Protein AF-X1B9Z6-F1 (afdb_monomer)

Solvent-accessible surface area (backbone atoms only — not comparable to full-atom values): 4976 Å² total; per-residue (Å²): 134,76,73,89,70,37,75,66,57,54,50,53,51,51,56,56,56,70,68,53,66,64,65,62,56,52,51,39,48,73,72,67,48,51,72,69,53,44,42,63,71,48,52,48,64,69,45,47,65,61,52,53,52,51,52,52,53,54,48,53,53,56,49,49,65,57,48,52,56,62,54,57,76,66,59,78,72,85,63,72,76,131

InterPro domains:
  IPR000515 ABC transporter type 1, transmembrane domain MetI-like [PF00528] (3-76)
  IPR000515 ABC transporter type 1, transmembrane domain MetI-like [PS50928] (1-82)
  IPR000515 ABC transporter type 1, transmembrane domain MetI-like [cd06261] (1-75)
  IPR035906 MetI-like superfamily [G3DSA:1.10.3720.10] (1-82)
  IPR035906 MetI-like superfamily [SSF161098] (5-82)

Foldseek 3Di:
DPPPDDPVLVVQLVVQLVPDDCVLVVVCVVVVDDPVRCCVPPSVVSCVVVVVVVVVVVVVVVVCVVVVVVVVVPPPPVPPDD

Mean predicted aligned error: 9.35 Å

Organism: NCBI:txid412755

Nearest PDB structures (foldseek):
  8y5f-assembly1_C  TM=8.416E-01  e=2.711E-01  Escherichia coli

Structure (mmCIF, N/CA/C/O backbone):
data_AF-X1B9Z6-F1
#
_entry.id   AF-X1B9Z6-F1
#
loop_
_atom_site.group_PDB
_atom_site.id
_atom_site.type_symbol
_atom_site.label_atom_id
_atom_site.label_alt_id
_atom_site.label_comp_id
_atom_site.label_asym_id
_atom_site.label_entity_id
_atom_site.label_seq_id
_atom_site.pdbx_PDB_ins_code
_atom_site.Cartn_x
_atom_site.Cartn_y
_atom_site.Cartn_z
_atom_site.occupancy
_atom_site.B_iso_or_equiv
_atom_site.auth_seq_id
_atom_site.auth_comp_id
_atom_site.auth_asym_id
_atom_site.auth_atom_id
_atom_site.pdbx_PDB_model_num
ATOM 1 N N . MET A 1 1 ? 15.140 7.952 -9.804 1.00 47.91 1 MET A N 1
ATOM 2 C CA . MET A 1 1 ? 14.173 6.849 -9.613 1.00 47.91 1 MET A CA 1
ATOM 3 C C . MET A 1 1 ? 12.731 7.380 -9.654 1.00 47.91 1 MET A C 1
ATOM 5 O O . MET A 1 1 ? 12.124 7.499 -8.598 1.00 47.91 1 MET A O 1
ATOM 9 N N . PRO A 1 2 ? 12.167 7.744 -10.824 1.00 50.28 2 PRO A N 1
ATOM 10 C CA . PRO A 1 2 ? 10.774 8.207 -10.934 1.00 50.28 2 PRO A CA 1
ATOM 11 C C . PRO A 1 2 ? 9.756 7.064 -11.129 1.00 50.28 2 PRO A C 1
ATOM 13 O O . PRO A 1 2 ? 8.558 7.288 -11.018 1.00 50.28 2 PRO A O 1
ATOM 16 N N . PHE A 1 3 ? 10.208 5.834 -11.398 1.00 57.31 3 PHE A N 1
ATOM 17 C CA . PHE A 1 3 ? 9.336 4.722 -11.807 1.00 57.31 3 PHE A CA 1
ATOM 18 C C . PHE A 1 3 ? 8.627 3.971 -10.668 1.00 57.31 3 PHE A C 1
ATOM 20 O O . PHE A 1 3 ? 7.773 3.133 -10.933 1.00 57.31 3 PHE A O 1
ATOM 27 N N . LEU A 1 4 ? 8.921 4.284 -9.400 1.00 54.03 4 LEU A N 1
ATOM 28 C CA . LEU A 1 4 ? 8.277 3.636 -8.246 1.00 54.03 4 LEU A CA 1
ATOM 29 C C . LEU A 1 4 ? 6.783 3.980 -8.110 1.00 54.03 4 LEU A C 1
ATOM 31 O O . LEU A 1 4 ? 6.034 3.212 -7.515 1.00 54.03 4 LEU A O 1
ATOM 35 N N . ILE A 1 5 ? 6.344 5.112 -8.671 1.00 61.41 5 ILE A N 1
ATOM 36 C CA . ILE A 1 5 ? 4.946 5.561 -8.660 1.00 61.41 5 ILE A CA 1
ATOM 37 C C . ILE A 1 5 ? 4.525 5.807 -10.112 1.00 61.41 5 ILE A C 1
ATOM 39 O O . ILE A 1 5 ? 4.452 6.940 -10.579 1.00 61.41 5 ILE A O 1
ATOM 43 N N . SER A 1 6 ? 4.297 4.731 -10.867 1.00 72.31 6 SER A N 1
ATOM 44 C CA . SER A 1 6 ? 3.669 4.836 -12.186 1.00 72.31 6 SER A CA 1
ATOM 45 C C . SER A 1 6 ? 2.152 5.007 -12.028 1.00 72.31 6 SER A C 1
ATOM 47 O O . SER A 1 6 ? 1.550 4.468 -11.094 1.00 72.31 6 SER A O 1
ATOM 49 N N . GLY A 1 7 ? 1.498 5.731 -12.945 1.00 81.06 7 GLY A N 1
ATOM 50 C CA . GLY A 1 7 ? 0.032 5.877 -12.931 1.00 81.06 7 GLY A CA 1
ATOM 51 C C . GLY A 1 7 ? -0.700 4.526 -12.947 1.00 81.06 7 GLY A C 1
ATOM 52 O O . GLY A 1 7 ? -1.747 4.373 -12.320 1.00 81.06 7 GLY A O 1
ATOM 53 N N . PHE A 1 8 ? -0.092 3.517 -13.575 1.00 83.81 8 PHE A N 1
ATOM 54 C CA . PHE A 1 8 ? -0.559 2.133 -13.561 1.00 83.81 8 PHE A CA 1
ATOM 55 C C . PHE A 1 8 ? -0.510 1.499 -12.163 1.00 83.81 8 PHE A C 1
ATOM 57 O O . PHE A 1 8 ? -1.487 0.884 -11.740 1.00 83.81 8 PHE A O 1
ATOM 64 N N . GLY A 1 9 ? 0.585 1.687 -11.418 1.00 84.69 9 GLY A N 1
ATOM 65 C CA . GLY A 1 9 ? 0.717 1.171 -10.053 1.00 84.69 9 GLY A CA 1
ATOM 66 C C . GLY A 1 9 ? -0.335 1.750 -9.105 1.00 84.69 9 GLY A C 1
ATOM 67 O O . GLY A 1 9 ? -0.962 1.007 -8.349 1.00 84.69 9 GLY A O 1
ATOM 68 N N . VAL A 1 10 ? -0.597 3.059 -9.201 1.00 87.69 10 VAL A N 1
ATOM 69 C CA . VAL A 1 10 ? -1.65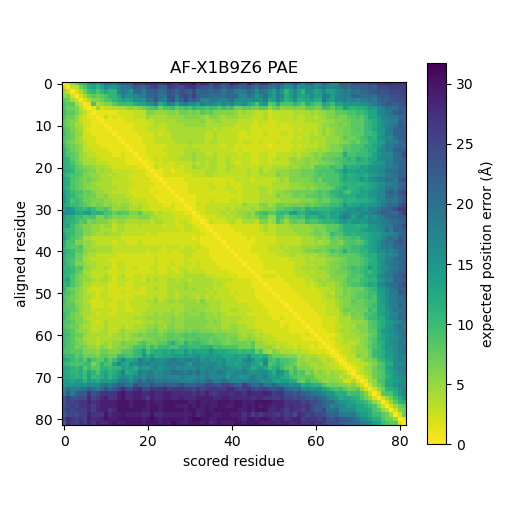3 3.731 -8.419 1.00 87.69 10 VAL A CA 1
ATOM 70 C C . VAL A 1 10 ? -3.037 3.203 -8.795 1.00 87.69 10 VAL A C 1
ATOM 72 O O . VAL A 1 10 ? -3.846 2.914 -7.911 1.00 87.69 10 VAL A O 1
ATOM 75 N N . PHE A 1 11 ? -3.311 3.044 -10.092 1.00 89.25 11 PHE A N 1
ATOM 76 C CA . PHE A 1 11 ? -4.576 2.490 -10.566 1.00 89.25 11 PHE A CA 1
ATOM 77 C C . PHE A 1 11 ? -4.804 1.067 -10.042 1.00 89.25 11 PHE A C 1
ATOM 79 O O . PHE A 1 11 ? -5.853 0.804 -9.457 1.00 89.25 11 PHE A O 1
ATOM 86 N N . LEU A 1 12 ? -3.821 0.174 -10.185 1.00 89.00 12 LEU A N 1
ATOM 87 C CA . LEU A 1 12 ? -3.923 -1.206 -9.706 1.00 89.00 12 LEU A CA 1
ATOM 88 C C . LEU A 1 12 ? -4.120 -1.290 -8.191 1.00 89.00 12 LEU A C 1
ATOM 90 O O . LEU A 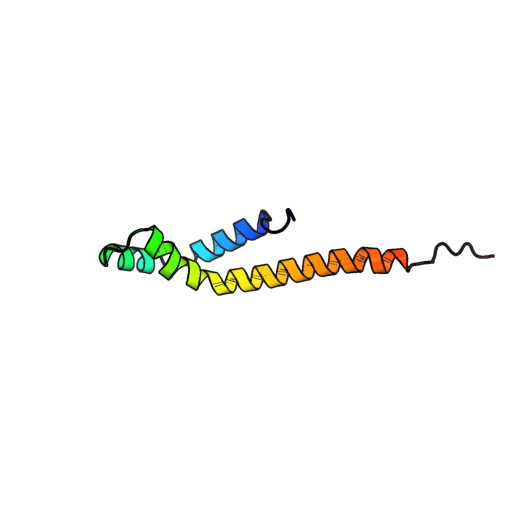1 12 ? -4.994 -2.026 -7.734 1.00 89.00 12 LEU A O 1
ATOM 94 N N . LEU A 1 13 ? -3.357 -0.517 -7.410 1.00 90.38 13 LEU A N 1
ATOM 95 C CA . LEU A 1 13 ? -3.527 -0.463 -5.955 1.00 90.38 13 LEU A CA 1
ATOM 96 C C . LEU A 1 13 ? -4.926 0.009 -5.572 1.00 90.38 13 LEU A C 1
ATOM 98 O O . LEU A 1 13 ? -5.563 -0.596 -4.712 1.00 90.38 13 LEU A O 1
ATOM 102 N N . ARG A 1 14 ? -5.433 1.052 -6.238 1.00 91.19 14 ARG A N 1
ATOM 103 C CA . ARG A 1 14 ? -6.788 1.554 -5.999 1.00 91.19 14 ARG A CA 1
ATOM 104 C C . ARG A 1 14 ? -7.842 0.496 -6.323 1.00 91.19 14 ARG A C 1
ATOM 106 O O . ARG A 1 14 ? -8.768 0.333 -5.537 1.00 91.19 14 ARG A O 1
ATOM 113 N N . GLN A 1 15 ? -7.709 -0.210 -7.447 1.00 91.62 15 GLN A N 1
ATOM 114 C CA . GLN A 1 15 ? -8.643 -1.279 -7.824 1.00 91.62 15 GLN A CA 1
ATOM 115 C C . GLN A 1 15 ? -8.627 -2.426 -6.813 1.00 91.62 15 GLN A C 1
ATOM 117 O O . GLN A 1 15 ? -9.682 -2.919 -6.428 1.00 91.62 15 GLN A O 1
ATOM 122 N N . PHE A 1 16 ? -7.446 -2.810 -6.328 1.00 92.62 16 PHE A N 1
ATOM 123 C CA . PHE A 1 16 ? -7.324 -3.856 -5.319 1.00 92.62 16 PHE A CA 1
ATOM 124 C C . PHE A 1 16 ? -7.960 -3.445 -3.985 1.00 92.62 16 PHE A C 1
ATOM 126 O O . PHE A 1 16 ? -8.727 -4.211 -3.408 1.00 92.62 16 PHE A O 1
ATOM 133 N N . ILE A 1 17 ? -7.679 -2.224 -3.514 1.00 91.69 17 ILE A N 1
ATOM 134 C CA . ILE A 1 17 ? -8.258 -1.692 -2.271 1.00 91.69 17 ILE A CA 1
ATOM 135 C C . ILE A 1 17 ? -9.783 -1.593 -2.379 1.00 91.69 17 ILE A C 1
ATOM 137 O O . ILE A 1 17 ? -10.471 -1.895 -1.413 1.00 91.69 17 ILE A O 1
ATOM 141 N N . TYR A 1 18 ? -10.318 -1.239 -3.550 1.00 92.69 18 TYR A N 1
ATOM 142 C CA . TYR A 1 18 ? -11.764 -1.185 -3.787 1.00 92.69 18 TYR A CA 1
ATOM 143 C C . TYR A 1 18 ? -12.452 -2.559 -3.693 1.00 92.69 18 TYR A C 1
ATOM 145 O O . TYR A 1 18 ? -13.656 -2.632 -3.477 1.00 92.69 18 TYR A O 1
ATOM 153 N N . GLY A 1 19 ? -11.698 -3.652 -3.840 1.00 91.31 19 GLY A N 1
ATOM 154 C CA . GLY A 1 19 ? -12.195 -5.012 -3.627 1.00 91.31 19 GLY A CA 1
ATOM 155 C C . GLY A 1 19 ? -12.225 -5.452 -2.159 1.00 91.31 19 GLY A C 1
ATOM 156 O O . GLY A 1 19 ? -12.740 -6.531 -1.866 1.00 91.31 19 GLY A O 1
ATOM 157 N N . ILE A 1 20 ? -11.667 -4.663 -1.233 1.00 91.50 20 ILE A N 1
ATOM 158 C CA . ILE A 1 20 ? -11.701 -4.968 0.201 1.00 91.50 20 ILE A CA 1
ATOM 159 C C . ILE A 1 20 ? -13.116 -4.668 0.727 1.00 91.50 20 ILE A C 1
ATOM 161 O O . ILE A 1 20 ? -13.596 -3.555 0.530 1.00 91.50 20 ILE A O 1
ATOM 165 N N . PRO A 1 21 ? -13.791 -5.612 1.413 1.00 92.62 21 PRO A N 1
ATOM 166 C CA . PRO A 1 21 ? -15.134 -5.380 1.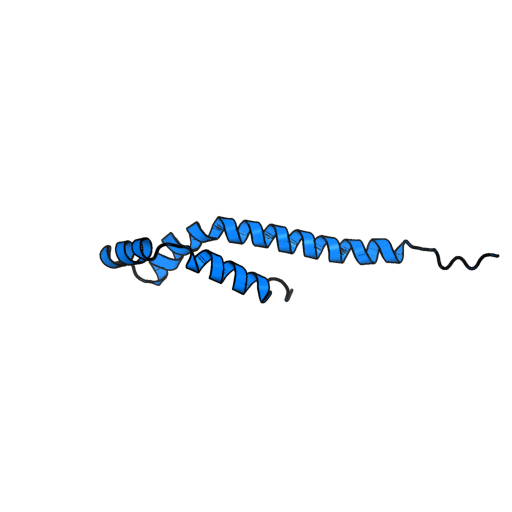940 1.00 92.62 21 PRO A CA 1
ATOM 167 C C . PRO A 1 21 ? -15.181 -4.251 2.978 1.00 92.62 21 PRO A C 1
ATOM 169 O O . PRO A 1 21 ? -14.465 -4.302 3.982 1.00 92.62 21 PRO A O 1
ATOM 172 N N . ASP A 1 22 ? -16.101 -3.300 2.798 1.00 92.00 22 ASP A N 1
ATOM 173 C CA . ASP A 1 22 ? -16.317 -2.190 3.741 1.00 92.00 22 ASP A CA 1
ATOM 174 C C . ASP A 1 22 ? -16.722 -2.671 5.14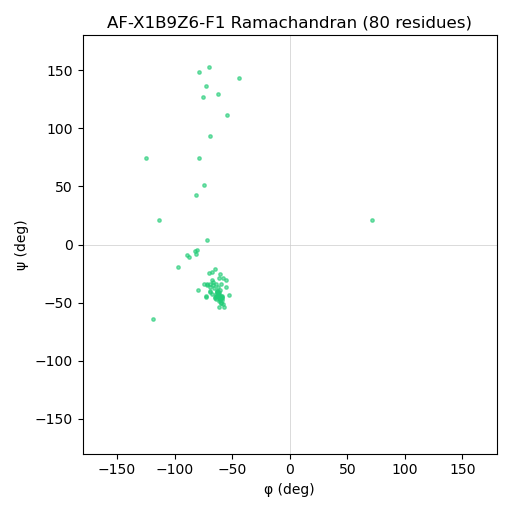4 1.00 92.00 22 ASP A C 1
ATOM 176 O O . ASP A 1 22 ? -16.402 -2.028 6.142 1.00 92.00 22 ASP A O 1
ATOM 180 N N . SER A 1 23 ? -17.326 -3.861 5.252 1.00 93.00 23 SER A N 1
ATOM 181 C CA . SER A 1 23 ? -17.707 -4.466 6.534 1.00 93.00 23 SER A CA 1
ATOM 182 C C . SER A 1 23 ? -16.532 -4.654 7.501 1.00 93.00 23 SER A C 1
ATOM 184 O O . SER A 1 23 ? -16.725 -4.592 8.715 1.00 93.00 23 SER A O 1
ATOM 186 N N . LEU A 1 24 ? -15.306 -4.842 6.994 1.00 90.88 24 LEU A N 1
ATOM 187 C CA . LEU A 1 24 ? -14.091 -4.909 7.816 1.00 90.88 24 LEU A CA 1
ATOM 188 C C . LEU A 1 24 ? -13.742 -3.552 8.438 1.00 90.88 24 LEU A C 1
ATOM 190 O O . LEU A 1 24 ? -13.260 -3.488 9.569 1.00 90.88 24 LEU A O 1
ATOM 194 N N . ILE A 1 25 ? -13.973 -2.474 7.691 1.00 91.94 25 ILE A N 1
ATOM 195 C CA . ILE A 1 25 ? -13.736 -1.101 8.139 1.00 91.94 25 ILE A CA 1
ATOM 196 C C . ILE A 1 25 ? -14.808 -0.718 9.158 1.00 91.94 25 ILE A C 1
ATOM 198 O O . ILE A 1 25 ? -14.476 -0.177 10.212 1.00 91.94 25 ILE A O 1
ATOM 202 N N . ASP A 1 26 ? -16.070 -1.045 8.882 1.00 92.94 26 ASP A N 1
ATOM 203 C CA . ASP A 1 26 ? -17.188 -0.760 9.781 1.00 92.94 26 ASP A CA 1
ATOM 204 C C . ASP A 1 26 ? -17.059 -1.514 11.107 1.00 92.94 26 ASP A C 1
ATOM 206 O O . ASP A 1 26 ? -17.212 -0.908 12.167 1.00 92.94 26 ASP A O 1
ATOM 210 N N . ALA A 1 27 ? -16.674 -2.795 11.078 1.00 92.94 27 ALA A N 1
ATOM 211 C CA . ALA A 1 27 ? -16.374 -3.557 12.290 1.00 92.94 27 ALA A CA 1
ATOM 212 C C . ALA A 1 27 ? -15.249 -2.901 13.111 1.00 92.94 27 ALA A C 1
ATOM 214 O O . ALA A 1 27 ? -15.385 -2.706 14.316 1.00 92.94 27 ALA A O 1
ATOM 215 N N . ALA A 1 28 ? -14.168 -2.469 12.456 1.00 91.19 28 ALA A N 1
ATOM 216 C CA . ALA A 1 28 ? -13.057 -1.813 13.140 1.00 91.19 28 ALA A CA 1
ATOM 217 C C . ALA A 1 28 ? -13.431 -0.439 13.726 1.00 91.19 28 ALA A C 1
ATOM 219 O O . ALA A 1 28 ? -12.903 -0.052 14.772 1.00 91.19 28 ALA A O 1
ATOM 220 N N . LYS A 1 29 ? -14.344 0.295 13.079 1.00 92.50 29 LYS A N 1
ATOM 221 C CA . LYS A 1 29 ? -14.904 1.547 13.609 1.00 92.50 29 LYS A CA 1
ATOM 222 C C . LYS A 1 29 ? -15.799 1.296 14.821 1.00 92.50 29 LYS A C 1
ATOM 224 O O . LYS A 1 29 ? -15.702 2.046 15.790 1.00 92.50 29 LYS A O 1
ATOM 229 N N . ILE A 1 30 ? -16.620 0.243 14.793 1.00 94.00 30 ILE A N 1
ATOM 230 C CA . ILE A 1 30 ? -17.428 -0.192 15.945 1.00 94.00 30 ILE A CA 1
ATOM 231 C C . ILE A 1 30 ? -16.516 -0.558 17.129 1.00 94.00 30 ILE A C 1
ATOM 233 O O . ILE A 1 30 ? -16.795 -0.157 18.257 1.00 94.00 30 ILE A O 1
ATOM 237 N N . ASP A 1 31 ? -15.374 -1.199 16.865 1.00 91.69 31 ASP A N 1
ATOM 238 C CA . ASP A 1 31 ? -14.332 -1.505 17.859 1.00 91.69 31 ASP A CA 1
ATOM 239 C C . ASP A 1 31 ? -13.530 -0.268 18.335 1.00 91.69 31 ASP A C 1
ATOM 241 O O . ASP A 1 31 ? -12.559 -0.390 19.091 1.00 91.69 31 ASP A O 1
ATOM 245 N N . GLY A 1 32 ? -13.891 0.942 17.890 1.00 92.25 32 GLY A N 1
ATOM 246 C CA . GLY A 1 32 ? -13.255 2.197 18.295 1.00 92.25 32 GLY A CA 1
ATOM 247 C C . GLY A 1 32 ? -11.846 2.409 17.728 1.00 92.25 32 GLY A C 1
ATOM 248 O O . GLY A 1 32 ? -11.057 3.176 18.289 1.00 92.25 32 GLY A O 1
ATOM 249 N N . ALA A 1 33 ? -11.474 1.726 16.641 1.00 92.56 33 ALA A N 1
ATOM 250 C CA . ALA A 1 33 ? -10.199 1.967 15.975 1.00 92.56 33 ALA A CA 1
ATOM 251 C C . ALA A 1 33 ? -10.212 3.308 15.220 1.00 92.56 33 ALA A C 1
ATOM 253 O O . ALA A 1 33 ? -11.152 3.623 14.499 1.00 92.56 33 ALA A O 1
ATOM 254 N N . SER A 1 34 ? -9.130 4.083 15.339 1.00 93.19 34 SER A N 1
ATOM 255 C CA . SER A 1 34 ? -8.923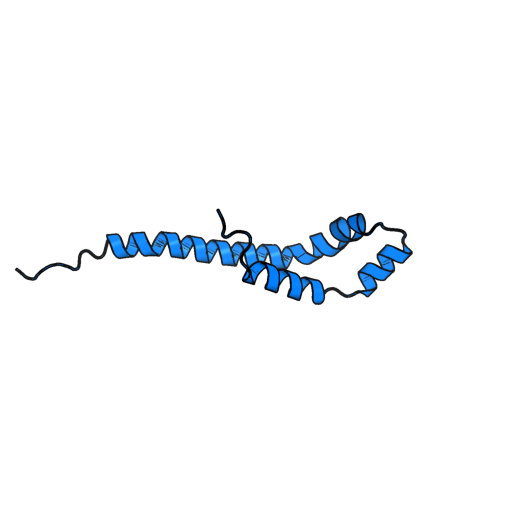 5.277 14.514 1.00 93.19 34 SER A CA 1
ATOM 256 C C . SER A 1 34 ? -8.638 4.906 13.056 1.00 93.19 34 SER A C 1
ATOM 258 O O . SER A 1 34 ? -8.039 3.862 12.788 1.00 93.19 34 SER A O 1
ATOM 260 N N . ASP A 1 35 ? -8.967 5.789 12.112 1.00 92.31 35 ASP A N 1
ATOM 261 C CA . ASP A 1 35 ? -8.761 5.543 10.674 1.00 92.31 35 ASP A CA 1
ATOM 262 C C . ASP A 1 35 ? -7.305 5.190 10.328 1.00 92.31 35 ASP A C 1
ATOM 264 O O . ASP A 1 35 ? -7.040 4.301 9.520 1.00 92.31 35 ASP A O 1
ATOM 268 N N . PHE A 1 36 ? -6.335 5.812 11.004 1.00 94.69 36 PHE A N 1
ATOM 269 C CA . PHE A 1 36 ? -4.919 5.485 10.823 1.00 94.69 36 PHE A CA 1
ATOM 270 C C . PHE A 1 36 ? -4.576 4.059 11.285 1.00 94.69 36 PHE A C 1
ATOM 272 O O . PHE A 1 36 ? -3.785 3.357 10.651 1.00 94.69 36 PHE A O 1
ATOM 279 N N . LYS A 1 37 ? -5.199 3.597 12.377 1.00 94.12 37 LYS A N 1
ATOM 280 C CA . LYS A 1 37 ? -5.044 2.226 12.877 1.00 94.12 37 LYS A CA 1
ATOM 281 C C . LYS A 1 37 ? -5.708 1.225 11.932 1.00 94.12 37 LYS A C 1
ATOM 283 O O . LYS A 1 37 ? -5.119 0.174 11.689 1.00 94.12 37 LYS A O 1
ATOM 288 N N . ILE A 1 38 ? -6.876 1.558 11.381 1.00 94.25 38 ILE A N 1
ATOM 289 C CA . ILE A 1 38 ? -7.570 0.754 10.363 1.00 94.25 38 ILE A CA 1
ATOM 290 C C . ILE A 1 38 ? -6.682 0.613 9.123 1.00 94.25 38 ILE A C 1
ATOM 292 O O . ILE A 1 38 ? -6.436 -0.502 8.662 1.00 94.25 38 ILE A O 1
ATOM 296 N N . TYR A 1 39 ? -6.114 1.718 8.637 1.00 92.62 39 TYR A N 1
ATOM 297 C CA . TYR A 1 39 ? -5.192 1.694 7.506 1.00 92.62 39 TYR A CA 1
ATOM 298 C C . TYR A 1 39 ? -3.988 0.777 7.764 1.00 92.62 39 TYR A C 1
ATOM 300 O O . TYR A 1 39 ? -3.737 -0.144 6.989 1.00 92.62 39 TYR A O 1
ATOM 308 N N . LEU A 1 40 ? -3.264 0.967 8.871 1.00 94.38 40 LEU A N 1
ATOM 309 C CA . LEU A 1 40 ? -2.041 0.202 9.139 1.00 94.38 40 LEU A CA 1
ATOM 310 C C . LEU A 1 40 ? -2.282 -1.267 9.503 1.00 94.38 40 LEU A C 1
ATOM 312 O O . LEU A 1 40 ? -1.445 -2.111 9.182 1.00 94.38 40 LEU A O 1
ATOM 316 N N . ARG A 1 41 ? -3.370 -1.584 10.214 1.00 93.88 41 ARG A N 1
ATOM 317 C CA . ARG A 1 41 ? -3.621 -2.944 10.725 1.00 93.88 41 ARG A CA 1
ATOM 318 C C . ARG A 1 41 ? -4.548 -3.782 9.857 1.00 93.88 41 ARG A C 1
ATOM 320 O O . ARG A 1 41 ? -4.523 -4.998 10.010 1.00 93.88 41 ARG A O 1
ATOM 327 N N . ILE A 1 42 ? -5.345 -3.170 8.985 1.00 93.12 42 ILE A N 1
ATOM 328 C CA . ILE A 1 42 ? -6.325 -3.881 8.154 1.00 93.12 42 ILE A CA 1
ATOM 329 C C . ILE A 1 42 ? -5.983 -3.685 6.681 1.00 93.12 42 ILE A C 1
ATOM 331 O O . ILE A 1 42 ? -5.580 -4.640 6.023 1.00 93.12 42 ILE A O 1
ATOM 335 N N . ILE A 1 43 ? -6.049 -2.450 6.175 1.00 92.94 43 ILE A N 1
ATOM 336 C CA . ILE A 1 43 ? -5.848 -2.170 4.742 1.00 92.94 43 ILE A CA 1
ATOM 337 C C . ILE A 1 43 ? -4.435 -2.582 4.297 1.00 92.94 43 ILE A C 1
ATOM 339 O O . ILE A 1 43 ? -4.273 -3.378 3.374 1.00 92.94 43 ILE A O 1
ATOM 343 N N . LEU A 1 44 ? -3.398 -2.090 4.977 1.00 92.25 44 LEU A N 1
ATOM 344 C CA . LEU A 1 44 ? -2.002 -2.303 4.598 1.00 92.25 44 LEU A CA 1
ATOM 345 C C . LEU A 1 44 ? -1.607 -3.794 4.526 1.00 92.25 44 LEU A C 1
ATOM 347 O O . LEU A 1 44 ? -1.073 -4.206 3.492 1.00 92.25 44 LEU A O 1
ATOM 351 N N . PRO A 1 45 ? -1.864 -4.647 5.540 1.00 93.44 45 PRO A N 1
ATOM 352 C CA . PRO A 1 45 ? -1.549 -6.069 5.438 1.00 93.44 45 PRO A CA 1
ATOM 353 C C . PRO A 1 45 ? -2.356 -6.791 4.355 1.00 93.44 45 PRO A C 1
ATOM 355 O O . PRO A 1 45 ? -1.792 -7.669 3.703 1.00 93.44 45 PRO A O 1
ATOM 358 N N . LEU A 1 46 ? -3.612 -6.402 4.112 1.00 92.50 46 LEU A N 1
ATOM 359 C CA . LEU A 1 46 ? -4.420 -6.962 3.024 1.00 92.50 46 LEU A CA 1
ATOM 360 C C . LEU A 1 46 ? -3.879 -6.576 1.643 1.00 92.50 46 LEU A C 1
ATOM 362 O O . LEU A 1 46 ? -3.980 -7.369 0.715 1.00 92.50 46 LEU A O 1
ATOM 366 N N . THR A 1 47 ? -3.246 -5.407 1.507 1.00 94.06 47 THR A N 1
ATOM 367 C CA . THR A 1 47 ? -2.607 -4.961 0.253 1.00 94.06 47 THR A CA 1
ATOM 368 C C . THR A 1 47 ? -1.215 -5.553 -0.004 1.00 94.06 47 THR A C 1
ATOM 370 O O . THR A 1 47 ? -0.656 -5.358 -1.083 1.00 94.06 47 THR A O 1
ATOM 373 N N . LYS A 1 48 ? -0.632 -6.322 0.926 1.00 92.19 48 LYS A N 1
ATOM 374 C CA . LYS A 1 48 ? 0.684 -6.964 0.717 1.00 92.19 48 LYS A CA 1
ATOM 375 C C . LYS A 1 48 ? 0.785 -7.792 -0.577 1.00 92.19 48 LYS A C 1
ATOM 377 O O . LYS A 1 48 ? 1.792 -7.642 -1.264 1.00 92.19 48 LYS A O 1
ATOM 382 N N . PRO A 1 49 ? -0.212 -8.613 -0.964 1.00 92.25 49 PRO A N 1
ATOM 383 C CA . PRO A 1 49 ? -0.127 -9.424 -2.178 1.00 92.25 49 PRO A CA 1
ATOM 384 C C . PRO A 1 49 ? -0.015 -8.583 -3.456 1.00 92.25 49 PRO A C 1
ATOM 386 O O . PRO A 1 49 ? 0.807 -8.883 -4.320 1.00 92.25 49 PRO A O 1
ATOM 389 N N . ILE A 1 50 ? -0.792 -7.497 -3.570 1.00 92.00 50 ILE A N 1
ATOM 390 C CA . ILE A 1 50 ? -0.731 -6.614 -4.745 1.00 92.00 50 ILE A CA 1
ATOM 391 C C . ILE A 1 50 ? 0.584 -5.829 -4.792 1.00 92.00 50 ILE A C 1
ATOM 393 O 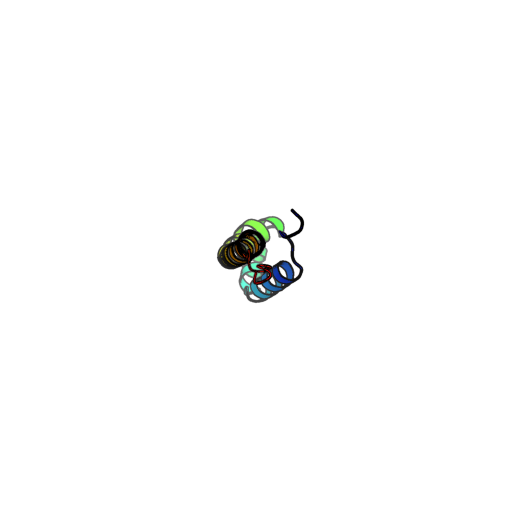O . ILE A 1 50 ? 1.138 -5.629 -5.871 1.00 92.00 50 ILE A O 1
ATOM 397 N N . LEU A 1 51 ? 1.142 -5.459 -3.634 1.00 91.25 51 LEU A N 1
ATOM 398 C CA . LEU A 1 51 ? 2.472 -4.851 -3.557 1.00 91.25 51 LEU A CA 1
ATOM 399 C C . LEU A 1 51 ? 3.563 -5.814 -4.043 1.00 91.25 51 LEU A C 1
ATOM 401 O O . LEU A 1 51 ? 4.462 -5.394 -4.770 1.00 91.25 51 LEU A O 1
ATOM 405 N N . SER A 1 52 ? 3.469 -7.105 -3.707 1.00 92.50 52 SER A N 1
ATOM 406 C CA . SER A 1 52 ? 4.381 -8.128 -4.232 1.00 92.50 52 SER A CA 1
ATOM 407 C C . SER A 1 52 ? 4.272 -8.262 -5.751 1.00 92.50 52 SER A C 1
ATOM 409 O O . SER A 1 52 ? 5.295 -8.270 -6.434 1.00 92.50 52 SER A O 1
ATOM 411 N N . ALA A 1 53 ? 3.051 -8.307 -6.292 1.00 91.50 53 ALA A N 1
ATOM 412 C CA . ALA A 1 53 ? 2.832 -8.379 -7.736 1.00 91.50 53 ALA A CA 1
ATOM 413 C C . ALA A 1 53 ? 3.408 -7.154 -8.468 1.00 91.50 53 ALA A C 1
ATOM 415 O O . ALA A 1 53 ? 4.120 -7.307 -9.460 1.00 91.50 53 ALA A O 1
ATOM 416 N N . LEU A 1 54 ? 3.168 -5.945 -7.949 1.00 90.12 54 LEU A N 1
ATOM 417 C CA . LEU A 1 54 ? 3.749 -4.716 -8.495 1.00 90.12 54 LEU A CA 1
ATOM 418 C C . LEU A 1 54 ? 5.278 -4.723 -8.437 1.00 90.12 54 LEU A C 1
ATOM 420 O O . LEU A 1 54 ? 5.917 -4.318 -9.403 1.00 90.12 54 LEU A O 1
ATOM 424 N N . GLY A 1 55 ? 5.862 -5.217 -7.343 1.00 89.50 55 GLY A N 1
ATOM 425 C CA . GLY A 1 55 ? 7.311 -5.354 -7.213 1.00 89.50 55 GLY A CA 1
ATOM 426 C C . GLY A 1 55 ? 7.911 -6.244 -8.301 1.00 89.50 55 GLY A C 1
ATOM 427 O O . GLY A 1 55 ? 8.905 -5.866 -8.916 1.00 89.50 55 GLY A O 1
ATOM 428 N N . ILE A 1 56 ? 7.273 -7.382 -8.592 1.00 90.56 56 ILE A N 1
ATOM 429 C CA . ILE A 1 56 ? 7.700 -8.287 -9.669 1.00 90.56 56 ILE A CA 1
ATOM 430 C C . ILE A 1 56 ? 7.570 -7.604 -11.035 1.00 90.56 56 ILE A C 1
ATOM 432 O O . ILE A 1 56 ? 8.507 -7.646 -11.826 1.00 90.56 56 ILE A O 1
ATOM 436 N N . LEU A 1 57 ? 6.439 -6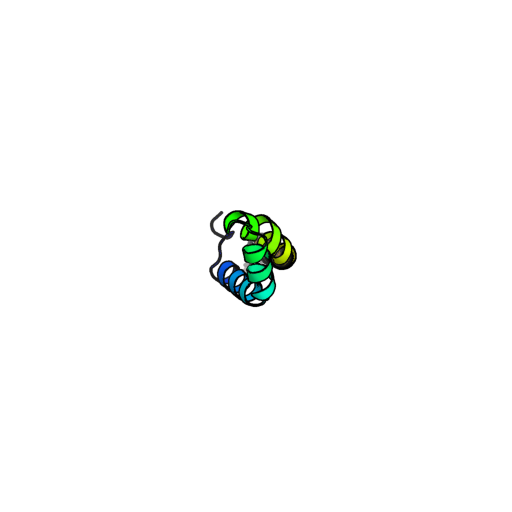.947 -11.310 1.00 88.56 57 LEU A N 1
ATOM 437 C CA . LEU A 1 57 ? 6.215 -6.267 -12.590 1.00 88.56 57 LEU A CA 1
ATOM 438 C C . LEU A 1 57 ? 7.251 -5.163 -12.844 1.00 88.56 57 LEU A C 1
ATOM 440 O O . LEU A 1 57 ? 7.842 -5.118 -13.920 1.00 88.56 57 LEU A O 1
ATOM 444 N N . ILE A 1 58 ? 7.511 -4.313 -11.846 1.00 85.88 58 ILE A N 1
ATOM 445 C CA . ILE A 1 58 ? 8.521 -3.246 -11.933 1.00 85.88 58 ILE A CA 1
ATOM 446 C C . ILE A 1 58 ? 9.920 -3.840 -12.120 1.00 85.88 58 ILE A C 1
ATOM 448 O O . ILE A 1 58 ? 10.714 -3.307 -12.896 1.00 85.88 58 ILE A O 1
ATOM 452 N N . PHE A 1 59 ? 10.223 -4.938 -11.426 1.00 87.31 59 PHE A N 1
ATOM 453 C CA . PHE A 1 59 ? 11.505 -5.621 -11.553 1.00 87.31 59 PHE A CA 1
ATOM 454 C C . PHE A 1 59 ? 11.735 -6.131 -12.978 1.00 87.31 59 PHE A C 1
ATOM 456 O O . PHE A 1 59 ? 12.783 -5.844 -13.548 1.00 87.31 59 PHE A O 1
ATOM 463 N N . VAL A 1 60 ? 10.752 -6.820 -13.567 1.00 88.94 60 VAL A N 1
ATOM 464 C CA . VAL A 1 60 ? 10.833 -7.311 -14.953 1.00 88.94 60 VAL A CA 1
ATOM 465 C C . VAL A 1 60 ? 11.041 -6.153 -15.926 1.00 88.94 60 VAL A C 1
ATOM 467 O O . VAL A 1 60 ? 11.969 -6.193 -16.722 1.00 88.94 60 VAL A O 1
ATOM 470 N N . TRP A 1 61 ? 10.254 -5.082 -15.800 1.00 84.31 61 TRP A N 1
ATOM 471 C CA . TRP A 1 61 ? 10.386 -3.901 -16.660 1.00 84.31 61 TRP A CA 1
ATOM 472 C C . TRP A 1 61 ? 11.775 -3.267 -16.582 1.00 84.31 61 TRP A C 1
ATOM 474 O O . TRP A 1 61 ? 12.390 -2.964 -17.599 1.00 84.31 61 TRP A O 1
ATOM 484 N N . THR A 1 62 ? 12.286 -3.095 -15.364 1.00 83.44 62 THR A N 1
ATOM 485 C CA . THR A 1 62 ? 13.612 -2.503 -15.139 1.00 83.44 62 THR A CA 1
ATOM 486 C C . THR A 1 62 ? 14.720 -3.415 -15.671 1.00 83.44 62 THR A C 1
ATOM 488 O O . THR A 1 62 ? 15.744 -2.942 -16.163 1.00 83.44 62 THR A O 1
ATOM 491 N N . TYR A 1 63 ? 14.530 -4.731 -15.574 1.00 83.25 63 TYR A N 1
ATOM 492 C CA . TYR A 1 63 ? 15.458 -5.715 -16.114 1.00 83.25 63 TYR A CA 1
ATOM 493 C C . TYR A 1 63 ? 15.480 -5.692 -17.650 1.00 83.25 63 TYR A C 1
ATOM 495 O O . TYR A 1 63 ? 16.562 -5.678 -18.237 1.00 83.25 63 TYR A O 1
ATOM 503 N N . ASP A 1 64 ? 14.319 -5.589 -18.299 1.00 83.50 64 ASP A N 1
ATOM 504 C CA . ASP A 1 64 ? 14.215 -5.450 -19.756 1.00 83.50 64 ASP A CA 1
ATOM 505 C C . ASP A 1 64 ? 14.876 -4.151 -20.257 1.00 83.50 64 ASP A C 1
ATOM 507 O O . ASP A 1 64 ? 15.623 -4.177 -21.239 1.00 83.50 64 ASP A O 1
ATOM 511 N N . GLU A 1 65 ? 14.688 -3.028 -19.551 1.00 82.12 65 GLU A N 1
ATOM 512 C CA . GLU A 1 65 ? 15.368 -1.755 -19.852 1.00 82.12 65 GLU A CA 1
ATOM 513 C C . GLU A 1 65 ? 16.898 -1.845 -19.731 1.00 82.12 65 GLU A C 1
ATOM 515 O O . GLU A 1 65 ? 17.609 -1.127 -20.433 1.00 82.12 65 GLU A O 1
ATOM 520 N N . LEU A 1 66 ? 17.424 -2.724 -18.871 1.00 78.06 66 LEU A N 1
ATOM 521 C CA . LEU A 1 66 ? 18.864 -2.973 -18.752 1.00 78.06 66 LEU A CA 1
ATOM 522 C C . LEU A 1 66 ? 19.386 -3.899 -19.863 1.00 78.06 66 LEU A C 1
ATOM 524 O O . LEU A 1 66 ? 20.492 -3.695 -20.372 1.00 78.06 66 LEU A O 1
ATOM 528 N N . LEU A 1 67 ? 18.610 -4.919 -20.239 1.00 77.25 67 LEU A N 1
ATOM 529 C CA . LEU A 1 67 ? 18.994 -5.896 -21.260 1.00 77.25 67 LEU A CA 1
ATOM 530 C C . LEU A 1 67 ? 18.924 -5.338 -22.685 1.00 77.25 67 LEU A C 1
ATOM 532 O O . LEU A 1 67 ? 19.746 -5.715 -23.527 1.00 77.25 67 LEU A O 1
ATOM 536 N N . TRP A 1 68 ? 17.973 -4.445 -22.968 1.00 73.88 68 TRP A N 1
ATOM 537 C CA . TRP A 1 68 ? 17.783 -3.884 -24.306 1.00 73.88 68 TRP A CA 1
ATOM 538 C C . TRP A 1 68 ? 19.029 -3.133 -24.828 1.00 73.88 68 TRP A C 1
ATOM 540 O O . TRP A 1 68 ? 19.516 -3.499 -25.902 1.00 73.88 68 TRP A O 1
ATOM 550 N N . PRO A 1 69 ? 19.651 -2.191 -24.084 1.00 69.94 69 PRO A N 1
ATOM 551 C CA . PRO A 1 69 ? 20.898 -1.554 -24.498 1.00 69.94 69 PRO A CA 1
ATOM 552 C C . PRO A 1 69 ? 22.031 -2.565 -24.667 1.00 69.94 69 PRO A C 1
ATOM 554 O O . PRO A 1 69 ? 22.706 -2.555 -25.688 1.00 69.94 69 PRO A O 1
ATOM 557 N N . LEU A 1 70 ? 22.225 -3.481 -23.712 1.00 68.94 70 LEU A N 1
ATOM 558 C CA . LEU A 1 70 ? 23.300 -4.480 -23.782 1.00 68.94 70 LEU A CA 1
ATOM 559 C C . LEU A 1 70 ? 23.185 -5.380 -25.019 1.00 68.94 70 LEU A C 1
ATOM 561 O O . LEU A 1 70 ? 24.201 -5.763 -25.596 1.00 68.94 70 LEU A O 1
ATOM 565 N N . THR A 1 71 ? 21.965 -5.680 -25.459 1.00 73.38 71 THR A N 1
ATOM 566 C CA . THR A 1 71 ? 21.716 -6.464 -26.676 1.00 73.38 71 THR A CA 1
ATOM 567 C C . THR A 1 71 ? 22.026 -5.653 -27.937 1.00 73.38 71 THR A C 1
ATOM 569 O O . THR A 1 71 ? 22.718 -6.141 -28.829 1.00 73.38 71 THR A O 1
ATOM 572 N N . VAL A 1 72 ? 21.582 -4.393 -27.998 1.00 70.38 72 VAL A N 1
ATOM 573 C CA . VAL A 1 72 ? 21.773 -3.509 -29.165 1.00 70.38 72 VAL A CA 1
ATOM 574 C C . VAL A 1 72 ? 23.231 -3.053 -29.323 1.00 70.38 72 VAL A C 1
ATOM 576 O O . VAL A 1 72 ? 23.724 -2.930 -30.439 1.00 70.38 72 VAL A O 1
ATOM 579 N N . ILE A 1 73 ? 23.972 -2.847 -28.232 1.00 67.38 73 ILE A N 1
ATOM 580 C CA . ILE A 1 73 ? 25.391 -2.450 -28.307 1.00 67.38 73 ILE A CA 1
ATOM 581 C C . ILE A 1 73 ? 26.264 -3.613 -28.830 1.00 67.38 73 ILE A C 1
ATOM 583 O O . ILE A 1 73 ? 27.316 -3.380 -29.422 1.00 67.38 73 ILE A O 1
ATOM 587 N N . ASN A 1 74 ? 25.820 -4.868 -28.667 1.00 59.12 74 ASN A N 1
ATOM 588 C CA . ASN A 1 74 ? 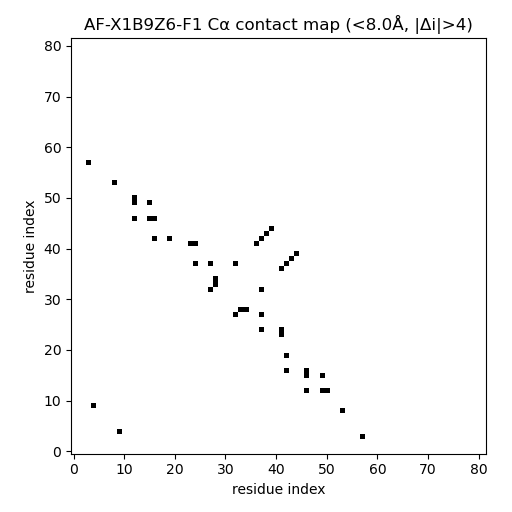26.504 -6.056 -29.192 1.00 59.12 74 ASN A CA 1
ATOM 589 C C . ASN A 1 74 ? 26.079 -6.441 -30.623 1.00 59.12 74 ASN A C 1
ATOM 591 O O . ASN A 1 74 ? 26.735 -7.291 -31.232 1.00 59.12 74 ASN A O 1
ATOM 595 N N . SER A 1 75 ? 25.035 -5.827 -31.198 1.00 57.66 75 SER A N 1
ATOM 59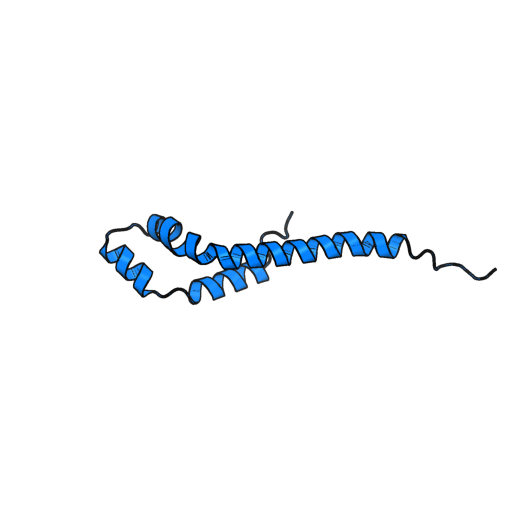6 C CA . SER A 1 75 ? 24.644 -6.063 -32.595 1.00 57.66 75 SER A CA 1
ATOM 597 C C . SER A 1 75 ? 25.558 -5.290 -33.547 1.00 57.66 75 SER A C 1
ATOM 599 O O . SER A 1 75 ? 25.207 -4.269 -34.137 1.00 57.66 75 SER A O 1
ATOM 601 N N . ASN A 1 76 ? 26.771 -5.810 -33.683 1.00 58.59 76 ASN A N 1
ATOM 602 C CA . ASN A 1 76 ? 27.813 -5.388 -34.605 1.00 58.59 76 ASN A CA 1
ATOM 603 C C . ASN A 1 76 ? 27.479 -5.833 -36.052 1.00 58.59 76 ASN A C 1
ATOM 605 O O . ASN A 1 76 ? 28.282 -6.496 -36.708 1.00 58.59 76 ASN A O 1
ATOM 609 N N . GLU A 1 77 ? 26.267 -5.526 -36.533 1.00 58.41 77 GLU A N 1
ATOM 610 C CA . GLU A 1 77 ? 25.777 -5.878 -37.879 1.00 58.41 77 GLU A CA 1
ATOM 611 C C . GLU A 1 77 ? 25.542 -4.660 -38.793 1.00 58.41 77 GLU A C 1
ATOM 613 O O . GLU A 1 77 ? 24.941 -4.779 -39.852 1.00 58.41 77 GLU A O 1
ATOM 618 N N . MET A 1 78 ? 26.165 -3.514 -38.495 1.00 54.12 78 MET A N 1
ATOM 619 C CA . MET A 1 78 ? 26.662 -2.622 -39.560 1.00 54.12 78 MET A CA 1
ATOM 620 C C . MET A 1 78 ? 28.024 -3.110 -40.081 1.00 54.12 78 MET A C 1
ATOM 622 O O . MET A 1 78 ? 28.940 -2.325 -40.322 1.00 54.12 78 MET A O 1
ATOM 626 N N . LYS A 1 79 ? 28.175 -4.426 -40.271 1.00 53.19 79 LYS A N 1
ATOM 627 C CA . LYS A 1 79 ? 29.219 -4.941 -41.152 1.00 53.19 79 LYS A CA 1
ATOM 628 C C . LYS A 1 79 ? 28.811 -4.553 -42.566 1.00 53.19 79 LYS A C 1
ATOM 630 O O . LYS A 1 79 ? 28.054 -5.270 -43.216 1.00 53.19 79 LYS A O 1
ATOM 635 N N . THR A 1 80 ? 29.301 -3.412 -43.041 1.00 46.28 80 THR A N 1
ATOM 636 C CA . THR A 1 80 ? 29.461 -3.218 -44.479 1.00 46.28 80 THR A CA 1
ATOM 637 C C . THR A 1 80 ? 30.299 -4.391 -44.975 1.00 46.28 80 THR A C 1
ATOM 639 O O . THR A 1 80 ? 31.448 -4.568 -44.572 1.00 46.28 80 THR A O 1
ATOM 642 N N . ILE A 1 81 ? 29.641 -5.250 -45.748 1.00 46.31 81 ILE A N 1
ATOM 643 C CA . ILE A 1 81 ? 30.234 -6.284 -46.601 1.00 46.31 81 ILE A CA 1
ATOM 644 C C . ILE A 1 81 ? 31.434 -5.664 -47.356 1.00 46.31 81 ILE A C 1
ATOM 646 O O . ILE A 1 81 ? 31.378 -4.469 -47.650 1.00 46.31 81 ILE A O 1
ATOM 650 N N . PRO A 1 82 ? 32.515 -6.439 -47.569 1.00 53.59 82 PRO A N 1
ATOM 651 C CA . PRO A 1 82 ? 33.879 -5.950 -47.793 1.00 53.59 82 PRO A CA 1
ATOM 652 C C . PRO A 1 82 ? 34.049 -5.051 -49.020 1.00 53.59 82 PRO A C 1
ATOM 654 O O . PRO A 1 82 ? 33.283 -5.218 -49.996 1.00 53.59 82 PRO A O 1
#

Secondary structure (DSSP, 8-state):
--TTS-HHHHHHHHHHHHTS-HHHHHHHHHTT--HHHHIIIIIHHHTHHHHHHHHHHHHHHHHHHHHHHHHHHH--------

Sequence (82 aa):
MPFLISGFGVFLLRQFIYGIPDSLIDAAKIDGASDFKIYLRIILPLTKPILSALGILIFVWTYDELLWPLTVINSNEMKTIP

Radius of gyration: 21.75 Å; Cα contacts (8 Å, |Δi|>4): 23; chains: 1; bounding box: 52×18×66 Å

pLDDT: mean 82.39, std 14.46, range [46.28, 94.69]